Protein AF-A0A402B0Z1-F1 (afdb_monomer_lite)

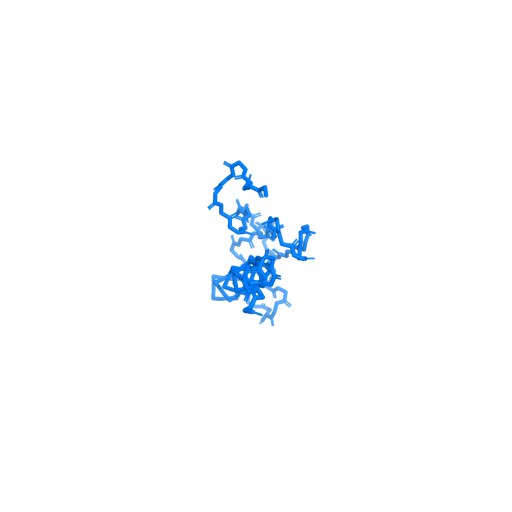Sequence (74 aa):
MSNEFQRPVSVDFAPRNSVCEWCGKPAERQLTAIGGSYHNESGVFCRTCGELFTQGVANALSAALLAQAPQQQQ

Foldseek 3Di:
DQDPVNAQKDKDADPPPDAAPPPRHDFGIKIAGPDAPRHGDIDTHHPVVVVVVRVVSVVRRVVVVVVPPPPPDD

Radius of gyration: 14.76 Å; chains: 1; bounding box: 39×19×44 Å

pLDDT: mean 86.8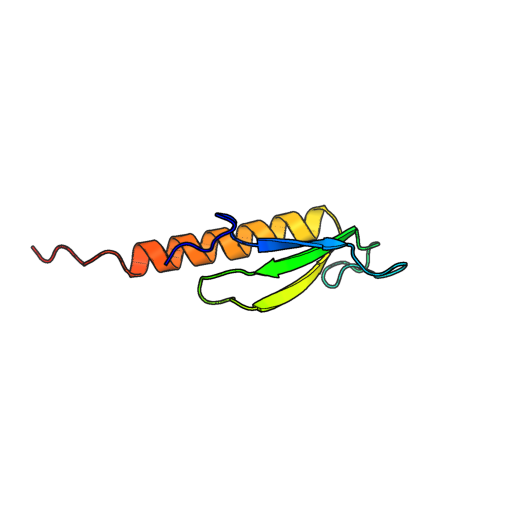9, std 14.75, range [47.41, 98.75]

Structure (mmCIF, N/CA/C/O backbone):
data_AF-A0A402B0Z1-F1
#
_entry.id   AF-A0A402B0Z1-F1
#
loop_
_atom_site.group_PDB
_atom_site.id
_atom_site.type_symbol
_atom_site.label_atom_id
_atom_site.label_alt_id
_atom_site.label_comp_id
_atom_site.label_asym_id
_atom_site.label_entity_id
_atom_site.label_seq_id
_atom_site.pdbx_PDB_ins_code
_atom_site.Cartn_x
_atom_site.Cartn_y
_atom_site.Cartn_z
_atom_site.occupancy
_atom_site.B_iso_or_equiv
_atom_site.auth_seq_id
_atom_site.auth_comp_id
_atom_site.auth_asym_id
_atom_site.auth_atom_id
_atom_site.pdbx_PDB_model_num
ATOM 1 N N . MET A 1 1 ? -3.234 6.949 20.665 1.00 48.28 1 MET A N 1
ATOM 2 C CA . MET A 1 1 ? -1.913 7.532 20.350 1.00 48.28 1 MET A CA 1
ATOM 3 C C . MET A 1 1 ? -1.914 7.897 18.879 1.00 48.28 1 MET A C 1
ATOM 5 O O . MET A 1 1 ? -2.083 7.008 18.055 1.00 48.28 1 MET A O 1
ATOM 9 N N . SER A 1 2 ? -1.834 9.186 18.559 1.00 55.75 2 SER A N 1
ATOM 10 C CA . SER A 1 2 ? -1.723 9.663 17.177 1.00 55.75 2 SER A CA 1
ATOM 11 C C . SER A 1 2 ? -0.288 9.453 16.699 1.00 55.75 2 SER A C 1
ATOM 13 O O . SER A 1 2 ? 0.641 9.733 17.454 1.00 55.75 2 SER A O 1
ATOM 15 N N . ASN A 1 3 ? -0.097 8.928 15.488 1.00 54.97 3 ASN A N 1
ATOM 16 C CA . ASN A 1 3 ? 1.237 8.823 14.899 1.00 54.97 3 ASN A CA 1
ATOM 17 C C . ASN A 1 3 ? 1.796 10.221 14.563 1.00 54.97 3 ASN A C 1
ATOM 19 O O . ASN A 1 3 ? 1.038 11.167 14.341 1.00 54.97 3 ASN A O 1
ATOM 23 N N . GLU A 1 4 ? 3.124 10.348 14.525 1.00 61.00 4 GLU A N 1
ATOM 24 C CA . GLU A 1 4 ? 3.827 11.610 14.226 1.00 61.00 4 GLU A CA 1
ATOM 25 C C . GLU A 1 4 ? 3.493 12.177 12.833 1.00 61.00 4 GLU A C 1
ATOM 27 O O . GLU A 1 4 ? 3.587 13.379 12.604 1.00 61.00 4 GLU A O 1
ATOM 32 N N . PHE A 1 5 ? 3.031 11.320 11.918 1.00 62.00 5 PHE A N 1
ATOM 33 C CA . PHE A 1 5 ? 2.726 11.670 10.533 1.00 62.00 5 PHE A CA 1
ATOM 34 C C . PHE A 1 5 ? 1.290 12.167 10.312 1.00 62.00 5 PHE A C 1
ATOM 36 O O . PHE A 1 5 ? 0.962 12.549 9.190 1.00 62.00 5 PHE A O 1
ATOM 43 N N . GLN A 1 6 ? 0.425 12.133 11.338 1.00 72.62 6 GLN A N 1
ATOM 44 C CA . GLN A 1 6 ? -1.026 12.398 11.259 1.00 72.62 6 GLN A CA 1
ATOM 45 C C . GLN A 1 6 ? -1.744 11.694 10.086 1.00 72.62 6 GLN A C 1
ATOM 47 O O . GLN A 1 6 ? -2.822 12.108 9.658 1.00 72.62 6 GLN A O 1
ATOM 52 N N . ARG A 1 7 ? -1.150 10.633 9.535 1.00 80.75 7 ARG A N 1
ATOM 53 C CA . ARG A 1 7 ? -1.587 9.968 8.305 1.00 80.75 7 ARG A CA 1
ATOM 54 C C . ARG A 1 7 ? -1.745 8.474 8.547 1.00 80.75 7 ARG A C 1
ATOM 56 O O . ARG A 1 7 ? -0.910 7.898 9.235 1.00 80.75 7 ARG A O 1
ATOM 63 N N . PRO A 1 8 ? -2.770 7.826 7.970 1.00 88.06 8 PRO A N 1
ATOM 64 C CA . PRO A 1 8 ? -3.009 6.398 8.183 1.00 88.06 8 PRO A CA 1
ATOM 65 C C . PRO A 1 8 ? -1.958 5.506 7.504 1.00 88.06 8 PRO A C 1
ATOM 67 O O . PRO A 1 8 ? -1.841 4.339 7.854 1.00 88.06 8 PRO A O 1
ATOM 70 N N . VAL A 1 9 ? -1.184 6.034 6.549 1.00 93.00 9 VAL A N 1
ATOM 71 C CA . VAL A 1 9 ? -0.135 5.297 5.827 1.00 93.00 9 VAL A CA 1
ATOM 72 C C . VAL A 1 9 ? 1.118 6.159 5.631 1.00 93.00 9 VAL A C 1
ATOM 74 O O . VAL A 1 9 ? 1.001 7.376 5.443 1.00 93.00 9 VAL A O 1
ATOM 77 N N . SER A 1 10 ? 2.304 5.544 5.621 1.00 93.56 10 SER A N 1
ATOM 78 C CA . SER A 1 10 ? 3.505 6.138 5.015 1.00 93.56 10 SER A CA 1
ATOM 79 C C . SER A 1 10 ? 3.507 5.875 3.513 1.00 93.56 10 SER A C 1
ATOM 81 O O . SER A 1 10 ? 2.858 4.953 3.014 1.00 93.56 10 SER A O 1
ATOM 83 N N . VAL A 1 11 ? 4.231 6.723 2.788 1.00 94.12 11 VAL A N 1
ATOM 84 C CA . VAL A 1 11 ? 4.349 6.662 1.334 1.00 94.12 11 VAL A CA 1
ATOM 85 C C . VAL A 1 11 ? 5.825 6.722 0.970 1.00 94.12 11 VAL A C 1
ATOM 87 O O . VAL A 1 11 ? 6.493 7.685 1.341 1.00 94.12 11 VAL A O 1
ATOM 90 N N . ASP A 1 12 ? 6.295 5.734 0.216 1.00 95.88 12 ASP A N 1
ATOM 91 C CA . ASP A 1 12 ? 7.652 5.663 -0.332 1.00 95.88 12 ASP A CA 1
ATOM 92 C C . ASP A 1 12 ? 7.608 5.292 -1.829 1.00 95.88 12 ASP A C 1
ATOM 94 O O . ASP A 1 12 ? 6.546 5.006 -2.404 1.00 95.88 12 ASP A O 1
ATOM 98 N N . PHE A 1 13 ? 8.760 5.317 -2.486 1.00 95.38 13 PHE A N 1
ATOM 99 C CA . PHE A 1 13 ? 8.925 4.904 -3.869 1.00 95.38 13 PHE A CA 1
ATOM 100 C C . PHE A 1 13 ? 8.812 3.388 -4.003 1.00 95.38 13 PHE A C 1
ATOM 102 O O . PHE A 1 13 ? 9.454 2.629 -3.281 1.00 95.38 13 PHE A O 1
ATOM 109 N N . ALA A 1 14 ? 8.038 2.940 -4.991 1.00 97.31 14 ALA A N 1
ATOM 110 C CA . ALA A 1 14 ? 8.091 1.545 -5.393 1.00 97.31 14 ALA A CA 1
ATOM 111 C C . ALA A 1 14 ? 9.466 1.234 -6.026 1.00 97.31 14 ALA A C 1
ATOM 113 O O . ALA A 1 14 ? 9.989 2.056 -6.791 1.00 97.31 14 ALA A O 1
ATOM 114 N N . PRO A 1 15 ? 10.054 0.049 -5.774 1.00 97.19 15 PRO A N 1
ATOM 115 C CA . PRO A 1 15 ? 11.249 -0.393 -6.479 1.00 97.19 15 PRO A CA 1
ATOM 116 C C . PRO A 1 15 ? 11.053 -0.342 -7.998 1.00 97.19 15 PRO A C 1
ATOM 118 O O . 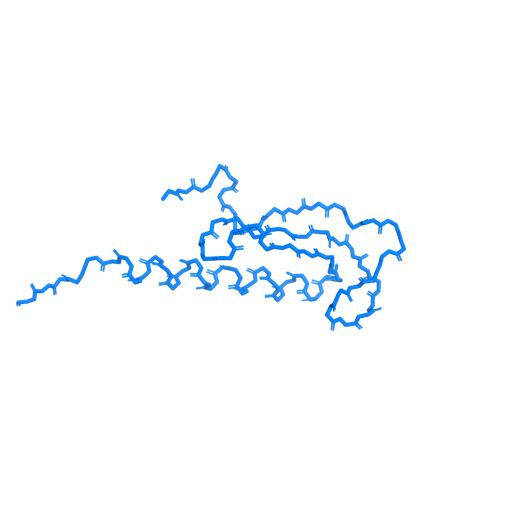PRO A 1 15 ? 9.963 -0.613 -8.512 1.00 97.19 15 PRO A O 1
ATOM 121 N N . ARG A 1 16 ? 12.120 -0.022 -8.737 1.00 95.44 16 ARG A N 1
ATOM 122 C CA . ARG A 1 16 ? 12.073 0.013 -10.207 1.00 95.44 16 ARG A CA 1
ATOM 123 C C . ARG A 1 16 ? 11.552 -1.312 -10.768 1.00 95.44 16 ARG A C 1
ATOM 125 O O . ARG A 1 16 ? 11.970 -2.376 -10.324 1.00 95.44 16 ARG A O 1
ATOM 132 N N . ASN A 1 17 ? 10.686 -1.218 -11.777 1.00 96.06 17 ASN A N 1
ATOM 133 C CA . ASN A 1 17 ? 10.062 -2.350 -12.473 1.00 96.06 17 ASN A CA 1
ATOM 134 C C . ASN A 1 17 ? 9.203 -3.271 -11.585 1.00 96.06 17 ASN A C 1
ATOM 136 O O . ASN A 1 17 ? 8.890 -4.386 -11.997 1.00 96.06 17 ASN A O 1
ATOM 140 N N . SER A 1 18 ? 8.809 -2.830 -10.388 1.00 98.12 18 SER A N 1
ATOM 141 C CA . SER A 1 18 ? 7.845 -3.573 -9.578 1.00 98.12 18 SER A CA 1
ATOM 142 C C . SER A 1 18 ? 6.433 -3.490 -10.168 1.00 98.12 18 SER A C 1
ATOM 144 O O . SER A 1 18 ? 6.063 -2.542 -10.869 1.00 98.12 18 SER A O 1
ATOM 146 N N . VAL A 1 19 ? 5.638 -4.517 -9.882 1.00 98.69 19 VAL A N 1
ATOM 147 C CA . VAL A 1 19 ? 4.226 -4.603 -10.259 1.00 98.69 19 VAL A CA 1
ATOM 148 C C . VAL A 1 19 ? 3.364 -4.548 -9.010 1.00 98.69 19 VAL A C 1
ATOM 150 O O . VAL A 1 19 ? 3.763 -5.009 -7.947 1.00 98.69 19 VAL A O 1
ATOM 153 N N . CYS A 1 20 ? 2.179 -3.969 -9.143 1.00 98.75 20 CYS A N 1
ATOM 154 C CA . CYS A 1 20 ? 1.189 -3.877 -8.093 1.00 98.75 20 CYS A CA 1
ATOM 155 C C . CYS A 1 20 ? 0.796 -5.272 -7.617 1.00 98.75 20 CYS A C 1
ATOM 157 O O . CYS A 1 20 ? 0.324 -6.085 -8.414 1.00 98.75 20 CYS A O 1
ATOM 159 N N . GLU A 1 21 ? 0.889 -5.495 -6.311 1.00 98.56 21 GLU A N 1
ATOM 160 C CA . GLU A 1 21 ? 0.576 -6.786 -5.691 1.00 98.56 21 GLU A CA 1
ATOM 161 C C . GLU A 1 21 ? -0.895 -7.198 -5.863 1.00 98.56 21 GLU A C 1
ATOM 163 O O . GLU A 1 21 ? -1.217 -8.380 -5.808 1.00 98.56 21 GLU A O 1
ATOM 168 N N . TRP A 1 22 ? -1.798 -6.242 -6.110 1.00 98.31 22 TRP A N 1
ATOM 169 C CA . TRP A 1 22 ? -3.234 -6.509 -6.252 1.00 98.31 22 TRP A CA 1
ATOM 170 C C . TRP A 1 22 ? -3.700 -6.722 -7.689 1.00 98.31 22 TRP A C 1
ATOM 172 O O . TRP A 1 22 ? -4.638 -7.478 -7.919 1.00 98.31 22 TRP A O 1
ATOM 182 N N . CYS A 1 23 ? -3.105 -6.030 -8.663 1.00 98.56 23 CYS A N 1
ATOM 183 C CA . CYS A 1 23 ? -3.617 -6.040 -10.039 1.00 98.56 23 CYS A CA 1
ATOM 184 C C . CYS A 1 23 ? -2.568 -6.333 -11.114 1.00 98.56 23 CYS A C 1
ATOM 186 O O . CYS A 1 23 ? -2.911 -6.352 -12.295 1.00 98.56 23 CYS A O 1
ATOM 188 N N . GLY A 1 24 ? -1.295 -6.500 -10.747 1.00 98.44 24 GLY A N 1
ATOM 189 C CA . GLY A 1 24 ? -0.203 -6.801 -11.678 1.00 98.44 24 GLY A CA 1
ATOM 190 C C . GLY A 1 24 ? 0.209 -5.659 -12.619 1.00 98.44 24 GLY A C 1
ATOM 191 O O . GLY A 1 24 ? 1.178 -5.805 -13.357 1.00 98.44 24 GLY A O 1
ATOM 192 N N . LYS A 1 25 ? -0.480 -4.508 -12.607 1.00 98.38 25 LYS A N 1
ATOM 193 C CA . LYS A 1 25 ? -0.062 -3.297 -13.345 1.00 98.38 25 LYS A CA 1
ATOM 194 C C . LYS A 1 25 ? 1.205 -2.692 -12.729 1.00 98.38 25 LYS A C 1
ATOM 196 O O . LYS A 1 25 ? 1.450 -2.952 -11.556 1.00 98.38 25 LYS A O 1
ATOM 201 N N . PRO A 1 26 ? 1.976 -1.851 -13.443 1.00 98.44 26 PRO A N 1
ATOM 202 C CA . PRO A 1 26 ? 3.157 -1.202 -12.871 1.00 98.44 26 PRO A CA 1
ATOM 203 C C . PRO A 1 26 ? 2.856 -0.522 -11.532 1.00 98.44 26 PRO A C 1
ATOM 205 O O . PRO A 1 26 ? 1.850 0.181 -11.399 1.00 98.44 26 PRO A O 1
ATOM 208 N N . ALA A 1 27 ? 3.704 -0.769 -10.535 1.00 98.38 27 ALA A N 1
ATOM 209 C CA . ALA A 1 27 ? 3.596 -0.101 -9.250 1.00 98.38 27 ALA A CA 1
ATOM 210 C C . ALA A 1 27 ? 4.213 1.300 -9.320 1.00 98.38 27 ALA A C 1
ATOM 212 O O . ALA A 1 27 ? 5.177 1.550 -10.042 1.00 98.38 27 ALA A O 1
ATOM 213 N N . GLU A 1 28 ? 3.641 2.212 -8.543 1.00 97.38 28 GLU A N 1
ATOM 214 C CA . GLU A 1 28 ? 4.089 3.602 -8.448 1.00 97.38 28 GL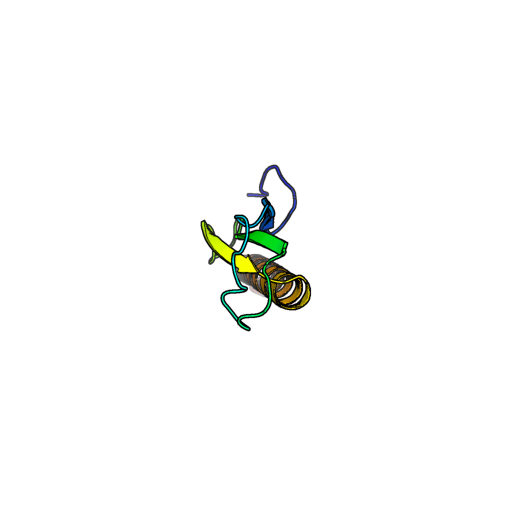U A CA 1
ATOM 215 C C . GLU A 1 28 ? 4.615 3.921 -7.049 1.00 97.38 28 GLU A C 1
ATOM 217 O O . GLU A 1 28 ? 5.508 4.756 -6.903 1.00 97.38 28 GLU A O 1
ATOM 222 N N . ARG A 1 29 ? 4.060 3.278 -6.011 1.00 97.25 29 ARG A N 1
ATOM 223 C CA . ARG A 1 29 ? 4.372 3.583 -4.609 1.00 97.25 29 ARG A CA 1
ATOM 224 C C . ARG A 1 29 ? 4.435 2.334 -3.745 1.00 97.25 29 ARG A C 1
ATOM 226 O O . ARG A 1 29 ? 3.688 1.385 -3.976 1.00 97.25 29 ARG A O 1
ATOM 233 N N . GLN A 1 30 ? 5.285 2.384 -2.729 1.00 98.12 30 GLN A N 1
ATOM 234 C CA . GLN A 1 30 ? 5.233 1.489 -1.583 1.00 98.12 30 GLN A CA 1
ATOM 235 C C . GLN A 1 30 ? 4.442 2.183 -0.470 1.00 98.12 30 GLN A C 1
ATOM 237 O O . GLN A 1 30 ? 4.670 3.362 -0.188 1.00 98.12 30 GLN A O 1
ATOM 242 N N . LEU A 1 31 ? 3.488 1.476 0.130 1.00 97.19 31 LEU A N 1
ATOM 243 C CA . LEU A 1 31 ? 2.653 1.988 1.216 1.00 97.19 31 LEU A CA 1
ATOM 244 C C . LEU A 1 31 ? 2.799 1.084 2.434 1.00 97.19 31 LEU A C 1
ATOM 246 O O . LEU A 1 31 ? 2.799 -0.135 2.279 1.00 97.19 31 LEU A O 1
ATOM 250 N N . THR A 1 32 ? 2.861 1.677 3.626 1.00 96.00 32 THR A N 1
ATOM 251 C CA . THR A 1 32 ? 2.829 0.946 4.900 1.00 96.00 32 THR A CA 1
ATOM 252 C C . THR A 1 32 ? 1.760 1.547 5.798 1.00 96.00 32 THR A C 1
ATOM 254 O O . THR A 1 32 ? 1.728 2.759 6.003 1.00 96.00 32 THR A O 1
ATOM 257 N N . ALA A 1 33 ? 0.881 0.712 6.338 1.00 93.88 33 ALA A N 1
ATOM 258 C CA . ALA A 1 33 ? -0.127 1.101 7.309 1.00 93.88 33 ALA A CA 1
ATOM 259 C C . ALA A 1 33 ? 0.520 1.519 8.637 1.00 93.88 33 ALA A C 1
ATOM 261 O O . ALA A 1 33 ? 1.351 0.800 9.201 1.00 93.88 33 ALA A O 1
ATOM 262 N N . ILE A 1 34 ? 0.114 2.682 9.153 1.00 89.06 34 ILE A N 1
ATOM 263 C CA . ILE A 1 34 ? 0.606 3.235 10.416 1.00 89.06 34 ILE A CA 1
ATOM 264 C C . ILE A 1 34 ? -0.553 3.341 11.404 1.00 89.06 34 ILE A C 1
ATOM 266 O O . ILE A 1 34 ? -1.510 4.086 11.190 1.00 89.06 34 ILE A O 1
ATOM 270 N N . GLY A 1 35 ? -0.410 2.679 12.551 1.00 80.06 35 GLY A N 1
ATOM 271 C CA . GLY A 1 35 ? -1.441 2.666 13.585 1.00 80.06 35 GLY A CA 1
ATOM 272 C C . GLY A 1 35 ? -2.640 1.779 13.230 1.00 80.06 35 GLY A C 1
ATOM 273 O O . GLY A 1 35 ? -2.703 1.168 12.167 1.00 80.06 35 GLY A O 1
ATOM 274 N N . GLY A 1 36 ? -3.594 1.678 14.157 1.00 78.06 36 GLY A N 1
ATOM 275 C CA . GLY A 1 36 ? -4.713 0.740 14.032 1.00 78.06 36 GLY A CA 1
ATOM 276 C C . GLY A 1 36 ? -4.276 -0.730 14.109 1.00 78.06 36 GLY A C 1
ATOM 277 O O . GLY A 1 36 ? -3.168 -1.042 14.544 1.00 78.06 36 GLY A O 1
ATOM 278 N N . SER A 1 37 ? -5.167 -1.637 13.704 1.00 82.44 37 SER A N 1
ATOM 279 C CA . SER A 1 37 ? -4.953 -3.093 13.746 1.00 82.44 37 SER A CA 1
ATOM 280 C C . SER A 1 37 ? -3.985 -3.617 12.685 1.00 82.44 37 SER A C 1
ATOM 282 O O . SER A 1 37 ? -3.409 -4.680 12.875 1.00 82.44 37 SER A O 1
ATOM 284 N N . TYR A 1 38 ? -3.801 -2.879 11.589 1.00 83.31 38 TYR A N 1
ATOM 285 C CA . TYR A 1 38 ? -2.976 -3.280 10.444 1.00 83.31 38 TYR A CA 1
ATOM 286 C C . TYR A 1 38 ? -1.572 -2.658 10.478 1.00 83.31 38 TYR A C 1
ATOM 288 O O . TYR A 1 38 ? -0.915 -2.550 9.451 1.00 83.31 38 TYR A O 1
ATOM 296 N N . HIS A 1 39 ? -1.109 -2.191 11.641 1.00 79.94 39 HIS A N 1
ATOM 297 C CA . HIS A 1 39 ? 0.196 -1.543 11.779 1.00 79.94 39 HIS A CA 1
ATOM 298 C C . HIS A 1 39 ? 1.307 -2.446 11.208 1.00 79.94 39 HIS A C 1
ATOM 300 O O . HIS A 1 39 ? 1.451 -3.591 11.630 1.00 79.94 39 HIS A O 1
ATOM 306 N N . ASN A 1 40 ? 2.115 -1.89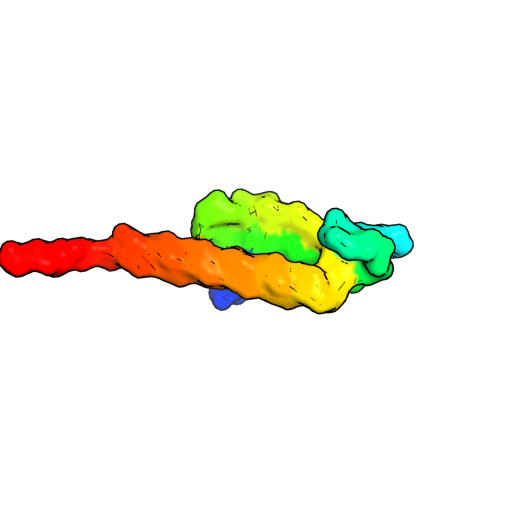7 10.296 1.00 86.50 40 ASN A N 1
ATOM 307 C CA . ASN A 1 40 ? 3.213 -2.553 9.570 1.00 86.50 40 ASN A CA 1
ATOM 308 C C . ASN A 1 40 ? 2.794 -3.441 8.394 1.00 86.50 40 ASN A C 1
ATOM 310 O O . ASN A 1 40 ? 3.677 -3.951 7.701 1.00 86.50 40 ASN A O 1
ATOM 314 N N . GLU A 1 41 ? 1.502 -3.593 8.098 1.00 93.88 41 GLU A N 1
ATOM 315 C CA . GLU A 1 41 ? 1.114 -4.138 6.796 1.00 93.88 41 GLU A CA 1
ATOM 316 C C . GLU A 1 41 ? 1.582 -3.188 5.694 1.00 93.88 41 GLU A C 1
ATOM 318 O O . GLU A 1 41 ? 1.397 -1.972 5.780 1.00 93.88 41 GLU A O 1
ATOM 323 N N . SER A 1 42 ? 2.230 -3.731 4.669 1.00 96.19 42 SER A N 1
ATOM 324 C CA . SER A 1 42 ? 2.811 -2.945 3.586 1.00 96.19 42 SER A CA 1
ATOM 325 C C . SER A 1 42 ? 2.740 -3.680 2.258 1.00 96.19 42 SER A C 1
ATOM 327 O O . SER A 1 42 ? 2.518 -4.889 2.232 1.00 96.19 42 SER A O 1
ATOM 329 N N . GLY A 1 43 ? 2.928 -2.939 1.169 1.00 97.81 43 GLY A N 1
ATOM 330 C CA . GLY A 1 43 ? 3.040 -3.502 -0.172 1.00 97.81 43 GLY A CA 1
ATOM 331 C C . GLY A 1 43 ? 3.342 -2.449 -1.233 1.00 97.81 43 GLY A C 1
ATOM 332 O O . GLY A 1 43 ? 3.370 -1.242 -0.953 1.00 97.81 43 GLY A O 1
ATOM 333 N N . VAL A 1 44 ? 3.565 -2.908 -2.464 1.00 98.62 44 VAL A N 1
ATOM 334 C CA . VAL A 1 44 ? 3.722 -2.052 -3.649 1.00 98.62 44 VAL A CA 1
ATOM 335 C C . VAL A 1 44 ? 2.446 -2.005 -4.485 1.00 98.62 44 VAL A C 1
ATOM 337 O O . VAL A 1 44 ? 1.838 -3.021 -4.837 1.00 98.62 44 VAL A O 1
ATOM 340 N N . PHE A 1 45 ? 2.031 -0.792 -4.845 1.00 98.56 45 PHE A N 1
ATOM 341 C CA . PHE A 1 45 ? 0.741 -0.550 -5.479 1.00 98.56 45 PHE A CA 1
ATOM 342 C C . PHE A 1 45 ? 0.852 0.385 -6.681 1.00 98.56 45 PHE A C 1
ATOM 344 O O . PHE A 1 45 ? 1.636 1.338 -6.697 1.00 98.56 45 PHE A O 1
ATOM 351 N N . CYS A 1 46 ? 0.015 0.138 -7.691 1.00 98.50 46 CYS A N 1
ATOM 352 C CA . CYS A 1 46 ? -0.332 1.169 -8.667 1.00 98.50 46 CYS A CA 1
ATOM 353 C C . CYS A 1 46 ? -1.182 2.246 -7.975 1.00 98.50 46 CYS A C 1
ATOM 355 O O . CYS A 1 46 ? -1.717 2.006 -6.885 1.00 98.50 46 CYS A O 1
ATOM 357 N N . ARG A 1 47 ? -1.364 3.410 -8.609 1.00 96.75 47 ARG A N 1
ATOM 358 C CA . ARG A 1 47 ? -2.134 4.508 -8.008 1.00 96.75 47 ARG A CA 1
ATOM 359 C C . ARG A 1 47 ? -3.511 4.083 -7.480 1.00 96.75 47 ARG A C 1
ATOM 361 O O . ARG A 1 47 ? -3.807 4.311 -6.313 1.00 96.75 47 ARG A O 1
ATOM 368 N N . THR A 1 48 ? -4.330 3.428 -8.305 1.00 98.06 48 THR A N 1
ATOM 369 C CA . THR A 1 48 ? -5.709 3.060 -7.933 1.00 98.06 48 THR A CA 1
ATOM 370 C C . THR A 1 48 ? -5.759 2.054 -6.782 1.00 98.06 48 THR A C 1
ATOM 372 O O . THR A 1 48 ? -6.529 2.227 -5.842 1.00 98.06 48 THR A O 1
ATOM 375 N N . CYS A 1 49 ? -4.932 1.005 -6.814 1.00 98.56 49 CYS A N 1
ATOM 376 C CA . CYS A 1 49 ? -4.895 0.024 -5.727 1.00 98.56 49 CYS A CA 1
ATOM 377 C C . CYS A 1 49 ? -4.333 0.630 -4.432 1.00 98.56 49 CYS A C 1
ATOM 379 O O . CYS A 1 49 ? -4.804 0.292 -3.351 1.00 98.56 49 CYS A O 1
ATOM 381 N N . GLY A 1 50 ? -3.385 1.565 -4.532 1.00 97.31 50 GLY A N 1
ATOM 382 C CA . GLY A 1 50 ? -2.840 2.271 -3.374 1.00 97.31 50 GLY A CA 1
ATOM 383 C C . GLY A 1 50 ? -3.851 3.208 -2.701 1.00 97.31 50 GLY A C 1
ATOM 384 O O . GLY A 1 50 ? -3.877 3.315 -1.473 1.00 97.31 50 GLY A O 1
ATOM 385 N N . GLU A 1 51 ? -4.727 3.849 -3.481 1.00 97.06 51 GLU A N 1
ATOM 386 C CA . GLU A 1 51 ? -5.858 4.633 -2.957 1.00 97.06 51 GLU A CA 1
ATOM 387 C C . GLU A 1 51 ? -6.830 3.733 -2.167 1.00 97.06 51 GLU A C 1
ATOM 389 O O . GLU A 1 51 ? -7.226 4.081 -1.053 1.00 97.06 51 GLU A O 1
ATOM 394 N N . LEU A 1 52 ? -7.135 2.536 -2.683 1.00 97.56 52 LEU A N 1
ATOM 395 C CA . LEU A 1 52 ? -7.973 1.550 -1.990 1.00 97.56 52 LEU A CA 1
ATOM 396 C C . LEU A 1 52 ? -7.324 1.024 -0.700 1.00 97.56 52 LEU A C 1
ATOM 398 O O . LEU A 1 52 ? -7.998 0.951 0.328 1.00 97.56 52 LEU A O 1
ATOM 402 N N . PHE A 1 53 ? -6.024 0.709 -0.724 1.00 96.62 53 PHE A N 1
ATOM 403 C CA . PHE A 1 53 ? -5.269 0.332 0.475 1.00 96.62 53 PHE A CA 1
ATOM 404 C C . PHE A 1 53 ? -5.351 1.428 1.547 1.00 96.62 53 PHE A C 1
ATOM 406 O O . PHE A 1 53 ? -5.740 1.168 2.685 1.00 96.62 53 PHE A O 1
ATOM 413 N N . THR A 1 54 ? -5.078 2.680 1.165 1.00 94.50 54 THR A N 1
ATOM 414 C CA . THR A 1 54 ? -5.130 3.840 2.071 1.00 94.50 54 THR A CA 1
ATOM 415 C C . THR A 1 54 ? -6.513 4.008 2.704 1.00 94.50 54 THR A C 1
ATOM 417 O O . THR A 1 54 ? -6.616 4.244 3.910 1.00 94.50 54 THR A O 1
ATOM 420 N N . GLN A 1 55 ? -7.580 3.849 1.913 1.00 94.50 55 GLN A N 1
ATOM 421 C CA . GLN A 1 55 ? -8.954 3.921 2.412 1.00 94.50 55 GLN A CA 1
ATOM 422 C C . GLN A 1 55 ? -9.265 2.788 3.399 1.00 94.50 55 GLN A C 1
ATOM 424 O O . GLN A 1 55 ? -9.904 3.030 4.424 1.00 94.50 55 GLN A O 1
ATOM 429 N N . GLY A 1 56 ? -8.799 1.566 3.121 1.00 93.44 56 GLY A N 1
ATO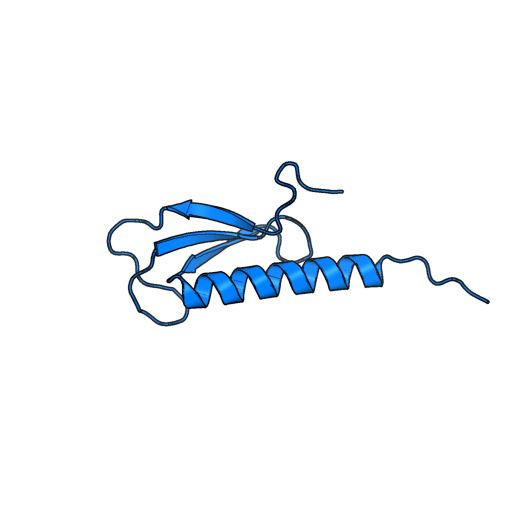M 430 C CA . GLY A 1 56 ? -8.957 0.419 4.017 1.00 93.44 56 GLY A CA 1
ATOM 431 C C . GLY A 1 56 ? -8.320 0.661 5.387 1.00 93.44 56 GLY A C 1
ATOM 432 O O . GLY A 1 56 ? -8.979 0.484 6.413 1.00 93.44 56 GLY A O 1
ATOM 433 N N . VAL A 1 57 ? -7.080 1.159 5.407 1.00 93.19 57 VAL A N 1
ATOM 434 C CA . VAL A 1 57 ? -6.369 1.481 6.656 1.00 93.19 57 VAL A CA 1
ATOM 435 C C . VAL A 1 57 ? -7.073 2.601 7.427 1.00 93.19 57 VAL A C 1
ATOM 437 O O . VAL A 1 57 ? -7.265 2.491 8.639 1.00 93.19 57 VAL A O 1
ATOM 440 N N . ALA A 1 58 ? -7.519 3.657 6.737 1.00 91.06 58 ALA A N 1
ATOM 441 C CA . ALA A 1 58 ? -8.266 4.749 7.360 1.00 91.06 58 ALA A CA 1
ATOM 442 C C . ALA A 1 58 ? -9.578 4.264 7.999 1.00 91.06 58 ALA A C 1
ATOM 444 O O . ALA A 1 58 ? -9.858 4.593 9.152 1.00 91.06 58 ALA A O 1
ATOM 445 N N . ASN A 1 59 ? -10.346 3.431 7.291 1.00 91.62 59 ASN A N 1
ATOM 446 C CA . ASN A 1 59 ? -11.595 2.866 7.804 1.00 91.62 59 ASN A CA 1
ATOM 447 C C . ASN A 1 59 ? -11.360 2.013 9.055 1.00 91.62 59 ASN A C 1
ATOM 449 O O . ASN A 1 59 ? -12.108 2.126 10.026 1.00 91.62 59 ASN A O 1
ATOM 453 N N . ALA A 1 60 ? -10.310 1.192 9.051 1.00 88.62 60 ALA A N 1
ATOM 454 C CA . ALA A 1 60 ? -9.949 0.354 10.188 1.00 88.62 60 ALA A CA 1
ATOM 455 C C . ALA A 1 60 ? -9.551 1.184 11.413 1.00 88.62 60 ALA A C 1
ATOM 457 O O . ALA A 1 60 ? -9.967 0.884 12.532 1.00 88.62 60 ALA A O 1
ATOM 458 N N . LEU A 1 61 ? -8.795 2.266 11.200 1.00 87.25 61 LEU A N 1
ATOM 459 C CA . LEU A 1 61 ? -8.435 3.199 12.262 1.00 87.25 61 LEU A CA 1
ATOM 460 C C . LEU A 1 61 ? -9.677 3.891 12.840 1.00 87.25 61 LEU A C 1
ATOM 462 O O . LEU A 1 61 ? -9.832 3.941 14.060 1.00 87.25 61 LEU A O 1
ATOM 466 N N . SER A 1 62 ? -10.583 4.381 11.991 1.00 88.69 62 SER A N 1
ATOM 467 C CA . SER A 1 62 ? -11.848 4.978 12.433 1.00 88.69 62 SER A CA 1
ATOM 468 C C . SER A 1 62 ? -12.711 3.984 13.209 1.00 88.69 62 SER A C 1
ATOM 470 O O . SER A 1 62 ? -13.212 4.323 14.278 1.00 88.69 62 SER A O 1
ATOM 472 N N . ALA A 1 63 ? -12.846 2.747 12.724 1.00 87.25 63 ALA A N 1
ATOM 473 C CA . ALA A 1 63 ? -13.590 1.698 13.415 1.00 87.25 63 ALA A CA 1
ATOM 474 C C . ALA A 1 63 ? -12.981 1.383 14.789 1.00 87.25 63 ALA A C 1
ATOM 476 O O . ALA A 1 63 ? -13.706 1.302 15.779 1.00 87.25 63 ALA A O 1
ATOM 477 N N . ALA A 1 64 ? -11.652 1.284 14.873 1.00 84.12 64 ALA A N 1
ATOM 478 C CA . ALA A 1 64 ? -10.957 1.086 16.139 1.00 84.12 64 ALA A CA 1
ATOM 479 C C . ALA A 1 64 ? -11.182 2.260 17.103 1.00 84.12 64 ALA A C 1
ATOM 481 O O . ALA A 1 64 ? -11.382 2.038 18.294 1.00 84.12 64 ALA A O 1
ATOM 482 N N . LEU A 1 65 ? -11.163 3.508 16.626 1.00 82.88 65 LEU A N 1
ATOM 483 C CA . LEU A 1 65 ? -11.438 4.684 17.460 1.00 82.88 65 LEU A CA 1
ATOM 484 C C . LEU A 1 65 ? -12.875 4.684 17.995 1.00 82.88 65 LEU A C 1
ATOM 486 O O . LEU A 1 65 ? -13.080 4.966 19.173 1.00 82.88 65 LEU A O 1
ATOM 490 N N . LEU A 1 66 ? -13.853 4.326 17.159 1.00 85.06 66 LEU A N 1
ATOM 491 C CA . LEU A 1 66 ? -15.255 4.213 17.568 1.00 85.06 66 LEU A CA 1
ATOM 492 C C . LEU A 1 66 ? -15.468 3.082 18.581 1.00 85.06 66 LEU A C 1
ATOM 494 O O . LEU A 1 66 ? -16.187 3.270 19.556 1.00 85.06 66 LEU A O 1
ATOM 498 N N . ALA A 1 67 ? -14.811 1.935 18.396 1.00 79.38 67 ALA A N 1
ATOM 499 C CA . ALA A 1 67 ? -14.883 0.812 19.332 1.00 79.38 67 ALA A CA 1
ATOM 500 C C . ALA A 1 67 ? -14.246 1.122 20.700 1.00 79.38 67 ALA A C 1
ATOM 502 O O . ALA A 1 67 ? -14.598 0.502 21.699 1.00 79.38 67 ALA A O 1
ATOM 503 N N . GLN A 1 68 ? -13.314 2.077 20.749 1.00 64.94 68 GLN A N 1
ATOM 504 C CA . GLN A 1 68 ? -12.668 2.542 21.979 1.00 64.94 68 GLN A CA 1
ATOM 505 C C . GLN A 1 68 ? -13.424 3.694 22.659 1.00 64.94 68 GLN A C 1
ATOM 507 O O . GLN A 1 68 ? -13.018 4.123 23.741 1.00 64.94 68 GLN A O 1
ATOM 512 N N . ALA A 1 69 ? -14.502 4.212 22.056 1.00 60.91 69 ALA A N 1
ATOM 513 C CA . ALA A 1 69 ? -15.335 5.209 22.711 1.00 60.91 69 ALA A CA 1
ATOM 514 C C . ALA A 1 69 ? -15.984 4.566 23.951 1.00 60.91 69 ALA A C 1
ATOM 516 O O . ALA A 1 69 ? -16.607 3.508 23.820 1.00 60.91 69 ALA A O 1
ATOM 517 N N . PRO A 1 70 ? -15.834 5.152 25.156 1.00 57.69 70 PRO A N 1
ATOM 518 C CA . PRO A 1 70 ? -16.454 4.593 26.346 1.00 57.69 70 PRO A CA 1
ATOM 519 C C . PRO A 1 70 ? -17.955 4.489 26.093 1.00 57.69 70 PRO A C 1
ATOM 521 O O . PRO A 1 70 ? -18.594 5.476 25.723 1.00 57.69 70 PRO A O 1
ATOM 524 N N . GLN A 1 71 ? -18.513 3.288 26.269 1.00 59.62 71 GLN A N 1
ATOM 525 C CA . GLN A 1 71 ? -19.957 3.129 26.311 1.00 59.62 71 GLN A CA 1
ATOM 526 C C . GLN A 1 71 ? -20.454 4.046 27.429 1.00 59.62 71 GLN A C 1
ATOM 528 O O . GLN A 1 71 ? -20.175 3.795 28.601 1.00 59.62 71 GLN A O 1
ATOM 533 N N . GLN A 1 72 ? -21.149 5.130 27.078 1.00 55.00 72 GLN A N 1
ATOM 534 C CA . GLN A 1 72 ? -21.979 5.841 28.041 1.00 55.00 72 GLN A CA 1
ATOM 535 C C . GLN A 1 72 ? -23.080 4.860 28.445 1.00 55.00 72 GLN A C 1
ATOM 537 O O . GLN A 1 72 ? -24.097 4.733 27.767 1.00 55.00 72 GLN A O 1
ATOM 542 N N . GLN A 1 73 ? -22.808 4.087 29.496 1.00 47.41 73 GLN A N 1
ATOM 543 C CA . GLN A 1 73 ? -23.810 3.301 30.193 1.00 47.41 73 GLN A CA 1
ATOM 544 C C . GLN A 1 73 ? -24.803 4.298 30.794 1.00 47.41 73 GLN A C 1
ATOM 546 O O . GLN A 1 73 ? -24.421 5.160 31.588 1.00 47.41 73 GLN A O 1
ATOM 551 N N . GLN A 1 74 ? -26.037 4.224 30.292 1.00 52.38 74 GLN A N 1
ATOM 552 C CA . GLN A 1 74 ? -27.226 4.839 30.876 1.00 52.38 74 GLN A CA 1
ATOM 553 C C . GLN A 1 74 ? -27.594 4.134 32.179 1.00 52.38 74 GLN A C 1
ATOM 555 O O . GLN A 1 74 ? -27.385 2.900 32.249 1.00 52.38 74 GLN A O 1
#

Organism: NCBI:txid2014873

Secondary structure (DSSP, 8-state):
---TT-SSEEEEEPPTT-B-TTT-SBP-EEEEE-SSTTTT-EEEE-HHHHHHHHHHHHHHHHHHHHHTS-----